Protein AF-0000000087432823 (afdb_homodimer)

pLDDT: mean 94.38, std 6.65, range [62.31, 98.62]

InterPro domains:
  IPR057476 Cux, N-terminal domain [PF25398] (2-79)

Secondary structure (DSSP, 8-state):
-HHHHHHHHHHHHHHHHHHHHHHHHHHHHHHHHHS-HHHHHHHHHHHHHHHHHHHHHHHHHHHHHHHHHHHHHHHHH--/-HHHHHHHHHHHHHHHHHHHHHHHHHHHHHHHHHS-HHHHHHHHHHHHHHHHHHHHHHHHHHHHHHHHHHHHHHHHH--

Structure (mmCIF, N/CA/C/O backbone):
data_AF-0000000087432823-model_v1
#
loop_
_entity.id
_entity.type
_entity.pdbx_description
1 polymer 'Cux N-terminal domain-containing protein'
#
loop_
_atom_site.group_PDB
_atom_site.id
_atom_site.type_symbol
_atom_site.label_atom_id
_atom_site.label_alt_id
_atom_site.label_comp_id
_atom_site.label_asym_id
_atom_site.label_entity_id
_atom_site.label_seq_id
_atom_site.pdbx_PDB_ins_code
_atom_site.Cartn_x
_atom_site.Cartn_y
_atom_site.Cartn_z
_atom_site.occupancy
_atom_site.B_iso_or_equiv
_atom_site.auth_seq_id
_atom_site.auth_comp_id
_atom_site.auth_asym_id
_atom_site.auth_atom_id
_atom_site.pdbx_PDB_model_num
ATOM 1 N N . ARG A 1 1 ? -8.031 18.781 20.188 1 73.69 1 ARG A N 1
ATOM 2 C CA . ARG A 1 1 ? -8.594 17.469 20.484 1 73.69 1 ARG A CA 1
ATOM 3 C C . ARG A 1 1 ? -8.742 16.641 19.203 1 73.69 1 ARG A C 1
ATOM 5 O O . ARG A 1 1 ? -8.266 15.508 19.125 1 73.69 1 ARG A O 1
ATOM 12 N N . GLU A 1 2 ? -9.031 17.094 18.094 1 84.06 2 GLU A N 1
ATOM 13 C CA . GLU A 1 2 ? -9.305 16.375 16.844 1 84.06 2 GLU A CA 1
ATOM 14 C C . GLU A 1 2 ? -8.008 15.922 16.172 1 84.06 2 GLU A C 1
ATOM 16 O O . GLU A 1 2 ? -7.914 14.781 15.719 1 84.06 2 GLU A O 1
ATOM 21 N N . LEU A 1 3 ? -7.008 16.703 16.422 1 87.75 3 LEU A N 1
ATOM 22 C CA . LEU A 1 3 ? -5.73 16.391 15.781 1 87.75 3 LEU A CA 1
ATOM 23 C C . LEU A 1 3 ? -5.055 15.211 16.469 1 87.75 3 LEU A C 1
ATOM 25 O O . LEU A 1 3 ? -4.445 14.367 15.812 1 87.75 3 LEU A O 1
ATOM 29 N N . ASN A 1 4 ? -5.227 15.156 17.766 1 91.56 4 ASN A N 1
ATOM 30 C CA . ASN A 1 4 ? -4.668 14.039 18.516 1 91.56 4 ASN A CA 1
ATOM 31 C C . ASN A 1 4 ? -5.352 12.727 18.156 1 91.56 4 ASN A C 1
ATOM 33 O O . ASN A 1 4 ? -4.699 11.68 18.094 1 91.56 4 ASN A O 1
ATOM 37 N N . SER A 1 5 ? -6.559 12.781 17.984 1 94.62 5 SER A N 1
ATOM 38 C CA . SER A 1 5 ? -7.297 11.586 17.594 1 94.62 5 SER A CA 1
ATOM 39 C C . SER A 1 5 ? -6.867 11.094 16.203 1 94.62 5 SER A C 1
ATOM 41 O O . SER A 1 5 ? -6.73 9.891 15.977 1 94.62 5 SER A O 1
ATOM 43 N N . ILE A 1 6 ? -6.648 11.977 15.258 1 95 6 ILE A N 1
ATOM 44 C CA . ILE A 1 6 ? -6.191 11.633 13.922 1 95 6 ILE A CA 1
ATOM 45 C C . ILE A 1 6 ? -4.805 11 13.992 1 95 6 ILE A C 1
ATOM 47 O O . ILE A 1 6 ? -4.547 9.977 13.352 1 95 6 ILE A O 1
ATOM 51 N N . ALA A 1 7 ? -3.998 11.602 14.844 1 94.44 7 ALA A N 1
ATOM 52 C CA . ALA A 1 7 ? -2.645 11.078 15.008 1 94.44 7 ALA A CA 1
ATOM 53 C C . ALA A 1 7 ? -2.672 9.656 15.555 1 94.44 7 ALA A C 1
ATOM 55 O O . ALA A 1 7 ? -1.917 8.797 15.094 1 94.44 7 ALA A O 1
ATOM 56 N N . SER A 1 8 ? -3.527 9.461 16.5 1 96.56 8 SER A N 1
ATOM 57 C CA . SER A 1 8 ? -3.656 8.141 17.094 1 96.56 8 SER A CA 1
ATOM 58 C C . SER A 1 8 ? -4.203 7.129 16.094 1 96.56 8 SER A C 1
ATOM 60 O O . SER A 1 8 ? -3.748 5.98 16.047 1 96.56 8 SER A O 1
ATOM 62 N N . GLU A 1 9 ? -5.117 7.516 15.344 1 96.88 9 GLU A N 1
ATOM 63 C CA . GLU A 1 9 ? -5.68 6.645 14.32 1 96.88 9 GLU A CA 1
ATOM 64 C C . GLU A 1 9 ? -4.633 6.27 13.273 1 96.88 9 GLU A C 1
ATOM 66 O O . GLU A 1 9 ? -4.543 5.109 12.867 1 96.88 9 GLU A O 1
ATOM 71 N N . LEU A 1 10 ? -3.846 7.242 12.883 1 97.62 10 LEU A N 1
ATOM 72 C CA . LEU A 1 10 ? -2.787 6.984 11.914 1 97.62 10 LEU A CA 1
ATOM 73 C C . LEU A 1 10 ? -1.766 6 12.477 1 97.62 10 LEU A C 1
ATOM 75 O O . LEU A 1 10 ? -1.301 5.105 11.766 1 97.62 10 LEU A O 1
ATOM 79 N N . ALA A 1 11 ? -1.487 6.156 13.781 1 96.94 11 ALA A N 1
ATOM 80 C CA . ALA A 1 11 ? -0.553 5.242 14.43 1 96.94 11 ALA A CA 1
ATOM 81 C C . ALA A 1 11 ? -1.105 3.818 14.453 1 96.94 11 ALA A C 1
ATOM 83 O O . ALA A 1 11 ? -0.365 2.855 14.242 1 96.94 11 ALA A O 1
ATOM 84 N N . GLY A 1 12 ? -2.35 3.678 14.641 1 97.88 12 GLY A N 1
ATOM 85 C CA . GLY A 1 12 ? -3.004 2.379 14.625 1 97.88 12 GLY A CA 1
ATOM 86 C C . GLY A 1 12 ? -2.957 1.705 13.266 1 97.88 12 GLY A C 1
ATOM 87 O O . GLY A 1 12 ? -2.695 0.503 13.172 1 97.88 12 GLY A O 1
ATOM 88 N N . ARG A 1 13 ? -3.152 2.533 12.242 1 97.62 13 ARG A N 1
ATOM 89 C CA . ARG A 1 13 ? -3.094 2 10.883 1 97.62 13 ARG A CA 1
ATOM 90 C C . ARG A 1 13 ? -1.679 1.552 10.531 1 97.62 13 ARG A C 1
ATOM 92 O O . ARG A 1 13 ? -1.495 0.564 9.82 1 97.62 13 ARG A O 1
ATOM 99 N N . GLN A 1 14 ? -0.766 2.279 10.992 1 98 14 GLN A N 1
ATOM 100 C CA . GLN A 1 14 ? 0.63 1.918 10.766 1 98 14 GLN A CA 1
ATOM 101 C C . GLN A 1 14 ? 0.956 0.568 11.406 1 98 14 GLN A C 1
ATOM 103 O O . GLN A 1 14 ? 1.557 -0.296 10.758 1 98 14 GLN A O 1
ATOM 108 N N . GLU A 1 15 ? 0.488 0.407 12.562 1 97.94 15 GLU A N 1
ATOM 109 C CA . GLU A 1 15 ? 0.719 -0.858 13.25 1 97.94 15 GLU A CA 1
ATOM 110 C C . GLU A 1 15 ? 0.031 -2.014 12.531 1 97.94 15 GLU A C 1
ATOM 112 O O . GLU A 1 15 ? 0.626 -3.078 12.344 1 97.94 15 GLU A O 1
ATOM 117 N N . GLU A 1 16 ? -1.167 -1.808 12.156 1 98 16 GLU A N 1
ATOM 118 C CA . GLU A 1 16 ? -1.911 -2.828 11.422 1 98 16 GLU A CA 1
ATOM 119 C C . GLU A 1 16 ? -1.2 -3.201 10.125 1 98 16 GLU A C 1
ATOM 121 O O . GLU A 1 16 ? -1.139 -4.379 9.766 1 98 16 GLU A O 1
ATOM 126 N N . SER A 1 17 ? -0.619 -2.229 9.461 1 98.12 17 SER A N 1
ATOM 127 C CA . SER A 1 17 ? 0.08 -2.453 8.203 1 98.12 17 SER A CA 1
ATOM 128 C C . SER A 1 17 ? 1.332 -3.299 8.406 1 98.12 17 SER A C 1
ATOM 130 O O . SER A 1 17 ? 1.639 -4.172 7.59 1 98.12 17 SER A O 1
ATOM 132 N N . GLU A 1 18 ? 1.995 -3.029 9.516 1 97.31 18 GLU A N 1
ATOM 133 C CA . GLU A 1 18 ? 3.197 -3.801 9.82 1 97.31 18 GLU A CA 1
ATOM 134 C C . GLU A 1 18 ? 2.863 -5.27 10.062 1 97.31 18 GLU A C 1
ATOM 136 O O . GLU A 1 18 ? 3.57 -6.16 9.586 1 97.31 18 GLU A O 1
ATOM 141 N N . HIS A 1 19 ? 1.803 -5.52 10.727 1 97.56 19 HIS A N 1
ATOM 142 C CA . HIS A 1 19 ? 1.362 -6.887 10.984 1 97.56 19 HIS A CA 1
ATOM 143 C C . HIS A 1 19 ? 0.977 -7.594 9.688 1 97.56 19 HIS A C 1
ATOM 145 O O . HIS A 1 19 ? 1.384 -8.734 9.453 1 97.56 19 HIS A O 1
ATOM 151 N N . SER A 1 20 ? 0.303 -6.875 8.898 1 97.44 20 SER A N 1
ATOM 152 C CA . SER A 1 20 ? -0.146 -7.449 7.637 1 97.44 20 SER A CA 1
ATOM 153 C C . SER A 1 20 ? 1.032 -7.758 6.719 1 97.44 20 SER A C 1
ATOM 155 O O . SER A 1 20 ? 1.032 -8.773 6.016 1 97.44 20 SER A O 1
ATOM 157 N N . HIS A 1 21 ? 1.962 -6.871 6.672 1 96.75 21 HIS A N 1
ATOM 158 C CA . HIS A 1 21 ? 3.15 -7.086 5.852 1 96.75 21 HIS A CA 1
ATOM 159 C C . HIS A 1 21 ? 3.904 -8.336 6.293 1 96.75 21 HIS A C 1
ATOM 161 O O . HIS A 1 21 ? 4.348 -9.125 5.453 1 96.75 21 HIS A O 1
ATOM 167 N N . LYS A 1 22 ? 4.008 -8.5 7.562 1 97.31 22 LYS A N 1
ATOM 168 C CA . LYS A 1 22 ? 4.68 -9.68 8.094 1 97.31 22 LYS A CA 1
ATOM 169 C C . LYS A 1 22 ? 3.967 -10.961 7.66 1 97.31 22 LYS A C 1
ATOM 171 O O . LYS A 1 22 ? 4.609 -11.93 7.246 1 97.31 22 LYS A O 1
ATOM 176 N N . HIS A 1 23 ? 2.699 -10.969 7.816 1 97.25 23 HIS A N 1
ATOM 177 C CA . HIS A 1 23 ? 1.901 -12.117 7.383 1 97.25 23 HIS A CA 1
ATOM 178 C C . HIS A 1 23 ? 2.096 -12.391 5.898 1 97.25 23 HIS A C 1
ATOM 180 O O . HIS A 1 23 ? 2.24 -13.547 5.492 1 97.25 23 HIS A O 1
ATOM 186 N N . LEU A 1 24 ? 2.121 -11.375 5.113 1 97.56 24 LEU A N 1
ATOM 187 C CA . LEU A 1 24 ? 2.283 -11.5 3.668 1 97.56 24 LEU A CA 1
ATOM 188 C C . LEU A 1 24 ? 3.637 -12.109 3.322 1 97.56 24 LEU A C 1
ATOM 190 O O . LEU A 1 24 ? 3.729 -12.961 2.438 1 97.56 24 LEU A O 1
ATOM 194 N N . VAL A 1 25 ? 4.68 -11.648 4.023 1 96.06 25 VAL A N 1
ATOM 195 C CA . VAL A 1 25 ? 6.023 -12.172 3.809 1 96.06 25 VAL A CA 1
ATOM 196 C C . VAL A 1 25 ? 6.047 -13.672 4.098 1 96.06 25 VAL A C 1
ATOM 198 O O . VAL A 1 25 ? 6.59 -14.453 3.314 1 96.06 25 VAL A O 1
ATOM 201 N N . GLU A 1 26 ? 5.402 -14.031 5.203 1 96.38 26 GLU A N 1
ATOM 202 C CA . GLU A 1 26 ? 5.359 -15.438 5.582 1 96.38 26 GLU A CA 1
ATOM 203 C C . GLU A 1 26 ? 4.582 -16.266 4.562 1 96.38 26 GLU A C 1
ATOM 205 O O . GLU A 1 26 ? 5.012 -17.359 4.18 1 96.38 26 GLU A O 1
ATOM 210 N N . LEU A 1 27 ? 3.498 -15.773 4.105 1 96.38 27 LEU A N 1
ATOM 211 C CA . LEU A 1 27 ? 2.674 -16.453 3.109 1 96.38 27 LEU A CA 1
ATOM 212 C C . LEU A 1 27 ? 3.43 -16.609 1.796 1 96.38 27 LEU A C 1
ATOM 214 O O . LEU A 1 27 ? 3.352 -17.672 1.157 1 96.38 27 LEU A O 1
ATOM 218 N N . SER A 1 28 ? 4.141 -15.633 1.386 1 95.62 28 SER A N 1
ATOM 219 C CA . SER A 1 28 ? 4.922 -15.68 0.155 1 95.62 28 SER A CA 1
ATOM 220 C C . SER A 1 28 ? 6.023 -16.734 0.24 1 95.62 28 SER A C 1
ATOM 222 O O . SER A 1 28 ? 6.266 -17.469 -0.723 1 95.62 28 SER A O 1
ATOM 224 N N . ARG A 1 29 ? 6.668 -16.719 1.398 1 95.81 29 ARG A N 1
ATOM 225 C CA . ARG A 1 29 ? 7.711 -17.719 1.621 1 95.81 29 ARG A CA 1
ATOM 226 C C . ARG A 1 29 ? 7.137 -19.125 1.549 1 95.81 29 ARG A C 1
ATOM 228 O O . ARG A 1 29 ? 7.715 -20 0.903 1 95.81 29 ARG A O 1
ATOM 235 N N . GLU A 1 30 ? 6.043 -19.375 2.227 1 95.94 30 GLU A N 1
ATOM 236 C CA . GLU A 1 30 ? 5.387 -20.672 2.221 1 95.94 30 GLU A CA 1
ATOM 237 C C . GLU A 1 30 ? 4.953 -21.062 0.812 1 95.94 30 GLU A C 1
ATOM 239 O O . GLU A 1 30 ? 5.109 -22.219 0.408 1 95.94 30 GLU A O 1
ATOM 244 N N . PHE A 1 31 ? 4.441 -20.172 0.067 1 96.94 31 PHE A N 1
ATOM 245 C CA . PHE A 1 31 ? 4.016 -20.406 -1.308 1 96.94 31 PHE A CA 1
ATOM 246 C C . PHE A 1 31 ? 5.18 -20.906 -2.16 1 96.94 31 PHE A C 1
ATOM 248 O O . PHE A 1 31 ? 5.051 -21.891 -2.885 1 96.94 31 PHE A O 1
ATOM 255 N N . LYS A 1 32 ? 6.262 -20.234 -2.039 1 95.06 32 LYS A N 1
ATOM 256 C CA . LYS A 1 32 ? 7.441 -20.609 -2.814 1 95.06 32 LYS A CA 1
ATOM 257 C C . LYS A 1 32 ? 7.902 -22.016 -2.484 1 95.06 32 LYS A C 1
ATOM 259 O O . LYS A 1 32 ? 8.43 -22.719 -3.348 1 95.06 32 LYS A O 1
ATOM 264 N N . ARG A 1 33 ? 7.633 -22.438 -1.259 1 96 33 ARG A N 1
ATOM 265 C CA . ARG A 1 33 ? 8.078 -23.75 -0.798 1 96 33 ARG A CA 1
ATOM 266 C C . ARG A 1 33 ? 7.09 -24.844 -1.192 1 96 33 ARG A C 1
ATOM 268 O O . ARG A 1 33 ? 7.453 -26.016 -1.296 1 96 33 ARG A O 1
ATOM 275 N N . ASN A 1 34 ? 5.836 -24.484 -1.481 1 94.56 34 ASN A N 1
ATOM 276 C CA . ASN A 1 34 ? 4.777 -25.484 -1.611 1 94.56 34 ASN A CA 1
ATOM 277 C C . ASN A 1 34 ? 4.293 -25.594 -3.055 1 94.56 34 ASN A C 1
ATOM 279 O O . ASN A 1 34 ? 3.285 -26.25 -3.322 1 94.56 34 ASN A O 1
ATOM 283 N N . VAL A 1 35 ? 4.977 -24.938 -3.941 1 95.31 35 VAL A N 1
ATOM 284 C CA . VAL A 1 35 ? 4.555 -25.062 -5.332 1 95.31 35 VAL A CA 1
ATOM 285 C C . VAL A 1 35 ? 5.73 -25.531 -6.188 1 95.31 35 VAL A C 1
ATOM 287 O O . VAL A 1 35 ? 6.891 -25.281 -5.848 1 95.31 35 VAL A O 1
ATOM 290 N N . PRO A 1 36 ? 5.449 -26.297 -7.277 1 95.5 36 PRO A N 1
ATOM 291 C CA . PRO A 1 36 ? 6.516 -26.734 -8.18 1 95.5 36 PRO A CA 1
ATOM 292 C C . PRO A 1 36 ? 7.297 -25.562 -8.781 1 95.5 36 PRO A C 1
ATOM 294 O O . PRO A 1 36 ? 6.773 -24.453 -8.883 1 95.5 36 PRO A O 1
ATOM 297 N N . GLU A 1 37 ? 8.492 -25.844 -9.156 1 95.5 37 GLU A N 1
ATOM 298 C CA . GLU A 1 37 ? 9.367 -24.828 -9.727 1 95.5 37 GLU A CA 1
ATOM 299 C C . GLU A 1 37 ? 8.734 -24.188 -10.961 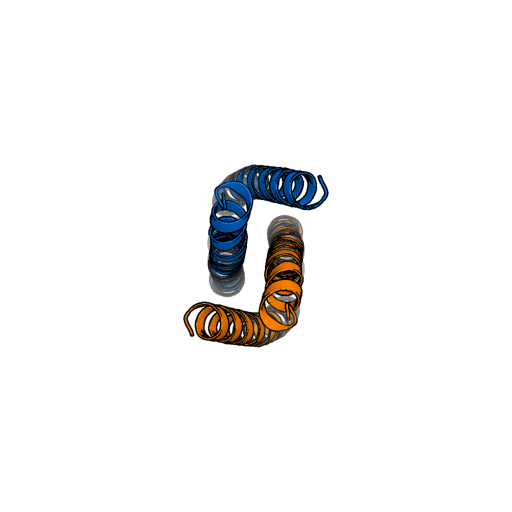1 95.5 37 GLU A C 1
ATOM 301 O O . GLU A 1 37 ? 8.867 -22.969 -11.164 1 95.5 37 GLU A O 1
ATOM 306 N N . GLU A 1 38 ? 8.039 -25.031 -11.789 1 95.19 38 GLU A N 1
ATOM 307 C CA . GLU A 1 38 ? 7.391 -24.516 -13 1 95.19 38 GLU A CA 1
ATOM 308 C C . GLU A 1 38 ? 6.344 -23.453 -12.664 1 95.19 38 GLU A C 1
ATOM 310 O O . GLU A 1 38 ? 6.238 -22.438 -13.352 1 95.19 38 GLU A O 1
ATOM 315 N N . VAL A 1 39 ? 5.637 -23.656 -11.641 1 95.62 39 VAL A N 1
ATOM 316 C CA . VAL A 1 39 ? 4.621 -22.703 -11.195 1 95.62 39 VAL A CA 1
ATOM 317 C C . VAL A 1 39 ? 5.293 -21.438 -10.68 1 95.62 39 VAL A C 1
ATOM 319 O O . VAL A 1 39 ? 4.867 -20.328 -11 1 95.62 39 VAL A O 1
ATOM 322 N N . ARG A 1 40 ? 6.34 -21.625 -9.883 1 95.94 40 ARG A N 1
ATOM 323 C CA . ARG A 1 40 ? 7.066 -20.484 -9.344 1 95.94 40 ARG A CA 1
ATOM 324 C C . ARG A 1 40 ? 7.559 -19.562 -10.461 1 95.94 40 ARG A C 1
ATOM 326 O O . ARG A 1 40 ? 7.484 -18.344 -10.344 1 95.94 40 ARG A O 1
ATOM 333 N N . GLU A 1 41 ? 7.992 -20.156 -11.484 1 96.06 41 GLU A N 1
ATOM 334 C CA . GLU A 1 41 ? 8.523 -19.391 -12.609 1 96.06 41 GLU A CA 1
ATOM 335 C C . GLU A 1 41 ? 7.418 -18.641 -13.336 1 96.06 41 GLU A C 1
ATOM 337 O O . GLU A 1 41 ? 7.594 -17.484 -13.719 1 96.06 41 GLU A O 1
ATOM 342 N N . MET A 1 42 ? 6.273 -19.25 -13.484 1 95.44 42 MET A N 1
ATOM 343 C CA . MET A 1 42 ? 5.156 -18.656 -14.203 1 95.44 42 MET A CA 1
ATOM 344 C C . MET A 1 42 ? 4.586 -17.469 -13.422 1 95.44 42 MET A C 1
ATOM 346 O O . MET A 1 42 ? 4.109 -16.5 -14.008 1 95.44 42 MET A O 1
ATOM 350 N N . VAL A 1 43 ? 4.715 -17.547 -12.125 1 96 43 VAL A N 1
ATOM 351 C CA . VAL A 1 43 ? 4.027 -16.562 -11.281 1 96 43 VAL A CA 1
ATOM 352 C C . VAL A 1 43 ? 4.984 -15.445 -10.906 1 96 43 VAL A C 1
ATOM 354 O O . VAL A 1 43 ? 4.555 -14.375 -10.461 1 96 43 VAL A O 1
ATOM 357 N N . ALA A 1 44 ? 6.242 -15.586 -11.141 1 95.12 44 ALA A N 1
ATOM 358 C CA . ALA A 1 44 ? 7.285 -14.68 -10.664 1 95.12 44 ALA A CA 1
ATOM 359 C C . ALA A 1 44 ? 7.02 -13.25 -11.125 1 95.12 44 ALA A C 1
ATOM 361 O O . ALA A 1 44 ? 7.051 -12.32 -10.32 1 95.12 44 ALA A O 1
ATOM 362 N N . PRO A 1 45 ? 6.672 -13.039 -12.375 1 95.94 45 PRO A N 1
ATOM 363 C CA . PRO A 1 45 ? 6.496 -11.664 -12.828 1 95.94 45 PRO A CA 1
ATOM 364 C C . PRO A 1 45 ? 5.348 -10.945 -12.117 1 95.94 45 PRO A C 1
ATOM 366 O O . PRO A 1 45 ? 5.488 -9.789 -11.719 1 95.94 45 PRO A O 1
ATOM 369 N N . VAL A 1 46 ? 4.242 -11.664 -11.969 1 96.69 46 VAL A N 1
ATOM 370 C CA . VAL A 1 46 ? 3.072 -11.039 -11.359 1 96.69 46 VAL A CA 1
ATOM 371 C C . VAL A 1 46 ? 3.322 -10.836 -9.867 1 96.69 46 VAL A C 1
ATOM 373 O O . VAL A 1 46 ? 2.971 -9.789 -9.312 1 96.69 46 VAL A O 1
ATOM 376 N N . LEU A 1 47 ? 3.973 -11.812 -9.219 1 96.25 47 LEU A N 1
ATOM 377 C CA . LEU A 1 47 ? 4.281 -11.695 -7.797 1 96.25 47 LEU A CA 1
ATOM 378 C C . LEU A 1 47 ? 5.258 -10.547 -7.551 1 96.25 47 LEU A C 1
ATOM 380 O O . LEU A 1 47 ? 5.102 -9.789 -6.594 1 96.25 47 LEU A O 1
ATOM 384 N N . LYS A 1 48 ? 6.207 -10.344 -8.398 1 96.69 48 LYS A N 1
ATOM 385 C CA . LYS A 1 48 ? 7.172 -9.25 -8.281 1 96.69 48 LYS A CA 1
ATOM 386 C C . LYS A 1 48 ? 6.496 -7.895 -8.438 1 96.69 48 LYS A C 1
ATOM 388 O O . LYS A 1 48 ? 6.844 -6.938 -7.742 1 96.69 48 LYS A O 1
ATOM 393 N N . SER A 1 49 ? 5.578 -7.867 -9.344 1 97.44 49 SER A N 1
ATOM 394 C CA . SER A 1 49 ? 4.852 -6.617 -9.547 1 97.44 49 SER A CA 1
ATOM 395 C C . SER A 1 49 ? 4.027 -6.25 -8.32 1 97.44 49 SER A C 1
ATOM 397 O O . SER A 1 49 ? 4.004 -5.086 -7.906 1 97.44 49 SER A O 1
ATOM 399 N N . PHE A 1 50 ? 3.381 -7.195 -7.723 1 98.06 50 PHE A N 1
ATOM 400 C CA . PHE A 1 50 ? 2.637 -6.957 -6.492 1 98.06 50 PHE A CA 1
ATOM 401 C C . PHE A 1 50 ? 3.57 -6.512 -5.371 1 98.06 50 PHE A C 1
ATOM 403 O O . PHE A 1 50 ? 3.254 -5.582 -4.625 1 98.06 50 PHE A O 1
ATOM 410 N N . GLN A 1 51 ? 4.676 -7.203 -5.277 1 97 51 GLN A N 1
ATOM 411 C CA . GLN A 1 51 ? 5.645 -6.852 -4.246 1 97 51 GLN A CA 1
ATOM 412 C C . GLN A 1 51 ? 6.137 -5.418 -4.418 1 97 51 GLN A C 1
ATOM 414 O O . GLN A 1 51 ? 6.219 -4.66 -3.449 1 97 51 GLN A O 1
ATOM 419 N N . ALA A 1 52 ? 6.434 -5.027 -5.598 1 97.75 52 ALA A N 1
ATOM 420 C CA . ALA A 1 52 ? 6.887 -3.67 -5.883 1 97.75 52 ALA A CA 1
ATOM 421 C C . ALA A 1 52 ? 5.812 -2.646 -5.527 1 97.75 52 ALA A C 1
ATOM 423 O O . ALA A 1 52 ? 6.117 -1.581 -4.984 1 97.75 52 ALA A O 1
ATOM 424 N N . GLN A 1 53 ? 4.555 -2.957 -5.852 1 98.12 53 GLN A N 1
ATOM 425 C CA . GLN A 1 53 ? 3.457 -2.053 -5.535 1 98.12 53 GLN A CA 1
ATOM 426 C C . GLN A 1 53 ? 3.281 -1.908 -4.023 1 98.12 53 GLN A C 1
ATOM 428 O O . GLN A 1 53 ? 3.027 -0.811 -3.525 1 98.12 53 GLN A O 1
ATOM 433 N N . VAL A 1 54 ? 3.418 -2.996 -3.338 1 98.44 54 VAL A N 1
ATOM 434 C CA . VAL A 1 54 ? 3.299 -2.971 -1.885 1 98.44 54 VAL A CA 1
ATOM 435 C C . VAL A 1 54 ? 4.391 -2.082 -1.292 1 98.44 54 VAL A C 1
ATOM 437 O O . VAL A 1 54 ? 4.121 -1.263 -0.41 1 98.44 54 VAL A O 1
ATOM 440 N N . VAL A 1 55 ? 5.598 -2.184 -1.803 1 97.88 55 VAL A N 1
ATOM 441 C CA . VAL A 1 55 ? 6.715 -1.373 -1.332 1 97.88 55 VAL A CA 1
ATOM 442 C C . VAL A 1 55 ? 6.438 0.102 -1.612 1 97.88 55 VAL A C 1
ATOM 444 O O . VAL A 1 55 ? 6.617 0.952 -0.736 1 97.88 55 VAL A O 1
ATOM 447 N N . ALA A 1 56 ? 5.996 0.397 -2.809 1 98.06 56 ALA A N 1
ATOM 448 C CA . ALA A 1 56 ? 5.723 1.775 -3.209 1 98.06 56 ALA A CA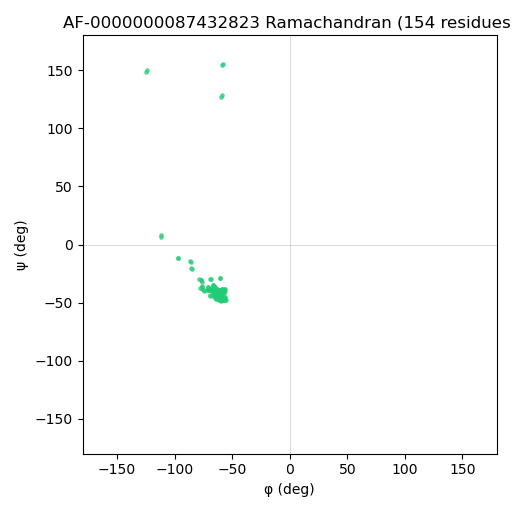 1
ATOM 449 C C . ALA A 1 56 ? 4.617 2.383 -2.354 1 98.06 56 ALA A C 1
ATOM 451 O O . ALA A 1 56 ? 4.715 3.535 -1.924 1 98.06 56 ALA A O 1
ATOM 452 N N . LEU A 1 57 ? 3.57 1.621 -2.082 1 98.5 57 LEU A N 1
ATOM 453 C CA . LEU A 1 57 ? 2.445 2.115 -1.297 1 98.5 57 LEU A CA 1
ATOM 454 C C . LEU A 1 57 ? 2.846 2.311 0.162 1 98.5 57 LEU A C 1
ATOM 456 O O . LEU A 1 57 ? 2.387 3.25 0.816 1 98.5 57 LEU A O 1
ATOM 460 N N . ASN A 1 58 ? 3.656 1.38 0.659 1 98.44 58 ASN A N 1
ATOM 461 C CA . ASN A 1 58 ? 4.168 1.56 2.014 1 98.44 58 ASN A CA 1
ATOM 462 C C . ASN A 1 58 ? 4.973 2.85 2.141 1 98.44 58 ASN A C 1
ATOM 464 O O . ASN A 1 58 ? 4.805 3.598 3.105 1 98.44 58 ASN A O 1
ATOM 468 N N . LYS A 1 59 ? 5.816 3.158 1.2 1 98.06 59 LYS A N 1
ATOM 469 C CA . LYS A 1 59 ? 6.586 4.402 1.18 1 98.06 59 LYS A CA 1
ATOM 470 C C . LYS A 1 59 ? 5.664 5.613 1.089 1 98.06 59 LYS A C 1
ATOM 472 O O . LYS A 1 59 ? 5.855 6.602 1.804 1 98.06 59 LYS A O 1
ATOM 477 N N . ARG A 1 60 ? 4.715 5.52 0.257 1 98.44 60 ARG A N 1
ATOM 478 C CA . ARG A 1 60 ? 3.73 6.586 0.115 1 98.44 60 ARG A CA 1
ATOM 479 C C . ARG A 1 60 ? 3.025 6.859 1.439 1 98.44 60 ARG A C 1
ATOM 481 O O . ARG A 1 60 ? 2.879 8.016 1.845 1 98.44 60 ARG A O 1
ATOM 488 N N . SER A 1 61 ? 2.58 5.844 2.092 1 98.62 61 SER A N 1
ATOM 489 C CA . SER A 1 61 ? 1.906 5.973 3.381 1 98.62 61 SER A CA 1
ATOM 490 C C . SER A 1 61 ? 2.814 6.629 4.414 1 98.62 61 SER A C 1
ATOM 492 O O . SER A 1 61 ? 2.398 7.555 5.113 1 98.62 61 SER A O 1
ATOM 494 N N . LYS A 1 62 ? 4.094 6.238 4.422 1 98.38 62 LYS A N 1
ATOM 495 C CA . LYS A 1 62 ? 5.035 6.762 5.406 1 98.38 62 LYS A CA 1
ATOM 496 C C . LYS A 1 62 ? 5.359 8.227 5.133 1 98.38 62 LYS A C 1
ATOM 498 O O . LYS A 1 62 ? 5.508 9.023 6.062 1 98.38 62 LYS A O 1
ATOM 503 N N . GLU A 1 63 ? 5.434 8.562 3.926 1 97.81 63 GLU A N 1
ATOM 504 C CA . GLU A 1 63 ? 5.695 9.953 3.562 1 97.81 63 GLU A CA 1
ATOM 505 C C . GLU A 1 63 ? 4.527 10.852 3.947 1 97.81 63 GLU A C 1
ATOM 507 O O . GLU A 1 63 ? 4.727 11.945 4.473 1 97.81 63 GLU A O 1
ATOM 512 N N . ALA A 1 64 ? 3.316 10.367 3.664 1 98.12 64 ALA A N 1
ATOM 513 C CA . ALA A 1 64 ? 2.127 11.133 4.016 1 98.12 64 ALA A CA 1
ATOM 514 C C . ALA A 1 64 ? 1.995 11.281 5.531 1 98.12 64 ALA A C 1
ATOM 516 O O . ALA A 1 64 ? 1.653 12.359 6.031 1 98.12 64 ALA A O 1
ATOM 517 N N . GLU A 1 65 ? 2.25 10.219 6.227 1 98.19 65 GLU A N 1
ATOM 518 C CA . GLU A 1 65 ? 2.205 10.242 7.684 1 98.19 65 GLU A CA 1
ATOM 519 C C . GLU A 1 65 ? 3.264 11.18 8.258 1 98.19 65 GLU A C 1
ATOM 521 O O . GLU A 1 65 ? 2.99 11.938 9.188 1 98.19 65 GLU A O 1
ATOM 526 N N . SER A 1 66 ? 4.457 11.133 7.699 1 97.31 66 SER A N 1
ATOM 527 C CA . SER A 1 66 ? 5.52 12.031 8.133 1 97.31 66 SER A CA 1
ATOM 528 C C . SER A 1 66 ? 5.145 13.492 7.902 1 97.31 66 SER A C 1
ATOM 530 O O . SER A 1 66 ? 5.418 14.352 8.742 1 97.31 66 SER A O 1
ATOM 532 N N . ALA A 1 67 ? 4.547 13.766 6.758 1 96.12 67 ALA A N 1
ATOM 533 C CA . ALA A 1 67 ? 4.094 15.117 6.453 1 96.12 67 ALA A CA 1
ATOM 534 C C . ALA A 1 67 ? 3.057 15.594 7.469 1 96.12 67 ALA A C 1
ATOM 536 O O . ALA A 1 67 ? 3.143 16.719 7.969 1 96.12 67 ALA A O 1
ATOM 537 N N . PHE A 1 68 ? 2.076 14.773 7.801 1 97.25 68 PHE A N 1
ATOM 538 C CA . PHE A 1 68 ? 1.058 15.094 8.797 1 97.25 68 PHE A CA 1
ATOM 539 C C . PHE A 1 68 ? 1.692 15.344 10.156 1 97.25 68 PHE A C 1
ATOM 541 O O . PHE A 1 68 ? 1.405 16.359 10.805 1 97.25 68 PHE A O 1
ATOM 548 N N . LEU A 1 69 ? 2.588 14.477 10.594 1 94.94 69 LEU A N 1
ATOM 549 C CA . LEU A 1 69 ? 3.199 14.562 11.914 1 94.94 69 LEU A CA 1
ATOM 550 C C . LEU A 1 69 ? 4.059 15.82 12.031 1 94.94 69 LEU A C 1
ATOM 552 O O . LEU A 1 69 ? 4.168 16.406 13.109 1 94.94 69 LEU A O 1
ATOM 556 N N . GLY A 1 70 ? 4.688 16.125 10.953 1 92.75 70 GLY A N 1
ATOM 557 C CA . GLY A 1 70 ? 5.488 17.344 10.945 1 92.75 70 GLY A CA 1
ATOM 558 C C . GLY A 1 7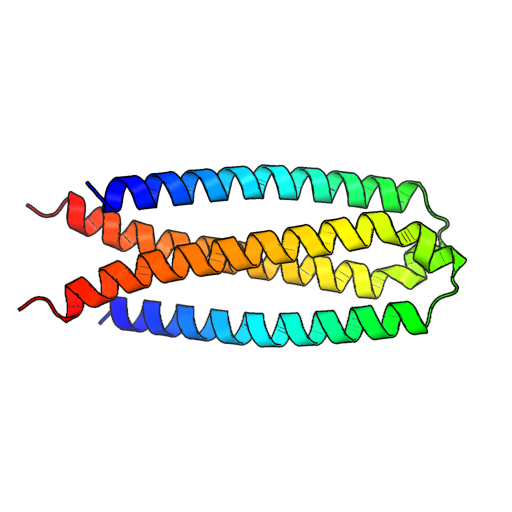0 ? 4.691 18.578 11.297 1 92.75 70 GLY A C 1
ATOM 559 O O . GLY A 1 70 ? 5.121 19.375 12.125 1 92.75 70 GLY A O 1
ATOM 560 N N . ILE A 1 71 ? 3.529 18.781 10.75 1 91.5 71 ILE A N 1
ATOM 561 C CA . ILE A 1 71 ? 2.684 19.938 10.992 1 91.5 71 ILE A CA 1
ATOM 562 C C . ILE A 1 71 ? 2.023 19.828 12.367 1 91.5 71 ILE A C 1
ATOM 564 O O . ILE A 1 71 ? 1.906 20.812 13.094 1 91.5 71 ILE A O 1
ATOM 568 N N . TYR A 1 72 ? 1.657 18.625 12.633 1 89.81 72 TYR A N 1
ATOM 569 C CA . TYR A 1 72 ? 1.056 18.344 13.938 1 89.81 72 TYR A CA 1
ATOM 570 C C . TYR A 1 72 ? 1.977 18.781 15.07 1 89.81 72 TYR A C 1
ATOM 572 O O . TYR A 1 72 ? 1.539 19.438 16.016 1 89.81 72 TYR A O 1
ATOM 580 N N . LYS A 1 73 ? 3.156 18.406 14.945 1 89.62 73 LYS A N 1
ATOM 581 C CA . LYS A 1 73 ? 4.133 18.766 15.969 1 89.62 73 LYS A CA 1
ATOM 582 C C . LYS A 1 73 ? 4.285 20.266 16.094 1 89.62 73 LYS A C 1
ATOM 584 O O . LYS A 1 73 ? 4.426 20.797 17.203 1 89.62 73 LYS A O 1
ATOM 589 N N . GLN A 1 74 ? 4.273 21.016 15.047 1 85.44 74 GLN A N 1
ATOM 590 C CA . GLN A 1 74 ? 4.398 22.469 15.047 1 85.44 74 GLN A CA 1
ATOM 591 C C . GLN A 1 74 ? 3.189 23.125 15.711 1 85.44 74 GLN A C 1
ATOM 593 O O . GLN A 1 74 ? 3.326 24.141 16.406 1 85.44 74 GLN A O 1
ATOM 598 N N . LEU A 1 75 ? 2.072 22.609 15.57 1 85.12 75 LEU A N 1
ATOM 599 C CA . LEU A 1 75 ? 0.839 23.172 16.094 1 85.12 75 LEU A CA 1
ATOM 600 C C . LEU A 1 75 ? 0.72 22.938 17.594 1 85.12 75 LEU A C 1
ATOM 602 O O . LEU A 1 75 ? 0.224 23.797 18.328 1 85.12 75 LEU A O 1
ATOM 606 N N . ILE A 1 76 ? 1.117 21.859 18.031 1 83.69 76 ILE A N 1
ATOM 607 C CA . ILE A 1 76 ? 1 21.547 19.438 1 83.69 76 ILE A CA 1
ATOM 608 C C . ILE A 1 76 ? 2.082 22.281 20.234 1 83.69 76 ILE A C 1
ATOM 610 O O . ILE A 1 76 ? 1.913 22.562 21.422 1 83.69 76 ILE A O 1
ATOM 614 N N . GLU A 1 77 ? 3.176 22.5 19.625 1 78.25 77 GLU A N 1
ATOM 615 C CA . GLU A 1 77 ? 4.285 23.172 20.312 1 78.25 77 GLU A CA 1
ATOM 616 C C . GLU A 1 77 ? 4.164 24.688 20.203 1 78.25 77 GLU A C 1
ATOM 618 O O . GLU A 1 77 ? 4.922 25.422 20.844 1 78.25 77 GLU A O 1
ATOM 623 N N . ALA A 1 78 ? 3.293 25.109 19.297 1 66 78 ALA A N 1
ATOM 624 C CA . ALA A 1 78 ? 3.107 26.547 19.188 1 66 78 ALA A CA 1
ATOM 625 C C . ALA A 1 78 ? 2.637 27.141 20.516 1 66 78 ALA A C 1
ATOM 627 O O . ALA A 1 78 ? 1.854 26.531 21.234 1 66 78 ALA A O 1
ATOM 628 N N . PRO A 1 79 ? 3.477 28.25 20.891 1 62.38 79 PRO A N 1
ATOM 629 C CA . PRO A 1 79 ? 3.117 28.938 22.141 1 62.38 79 PRO A CA 1
ATOM 630 C C . PRO A 1 79 ? 1.69 29.469 22.125 1 62.38 79 PRO A C 1
ATOM 632 O O . PRO A 1 79 ? 1.143 29.75 21.047 1 62.38 79 PRO A O 1
ATOM 635 N N . ARG B 1 1 ? 6.051 28.281 2.34 1 73.75 1 ARG B N 1
ATOM 636 C CA . ARG B 1 1 ? 6.711 27.734 1.153 1 73.75 1 ARG B CA 1
ATOM 637 C C . ARG B 1 1 ? 6.977 26.25 1.298 1 73.75 1 ARG B C 1
ATOM 639 O O . ARG B 1 1 ? 6.586 25.453 0.435 1 73.75 1 ARG B O 1
ATOM 646 N N . GLU B 1 2 ? 7.277 25.672 2.336 1 84.19 2 GLU B N 1
ATOM 647 C CA . GLU B 1 2 ? 7.648 24.281 2.561 1 84.19 2 GLU B CA 1
ATOM 648 C C . GLU B 1 2 ? 6.422 23.359 2.551 1 84.19 2 GLU B C 1
ATOM 650 O O . GLU B 1 2 ? 6.441 22.297 1.935 1 84.19 2 GLU B O 1
ATOM 655 N N . LEU B 1 3 ? 5.34 23.953 2.971 1 87.88 3 LEU B N 1
ATOM 656 C CA . LEU B 1 3 ? 4.121 23.156 3.057 1 87.88 3 LEU B CA 1
ATOM 657 C C . LEU B 1 3 ? 3.521 22.922 1.674 1 87.88 3 LEU B C 1
ATOM 659 O O . LEU B 1 3 ? 3.008 21.844 1.387 1 87.88 3 LEU B O 1
ATOM 663 N N . ASN B 1 4 ? 3.635 23.922 0.851 1 91.56 4 ASN B N 1
ATOM 664 C CA . ASN B 1 4 ? 3.146 23.797 -0.517 1 91.56 4 ASN B CA 1
ATOM 665 C C . ASN B 1 4 ? 3.947 22.766 -1.3 1 91.56 4 ASN B C 1
ATOM 667 O O . ASN B 1 4 ? 3.387 22.016 -2.105 1 91.56 4 ASN B O 1
ATOM 671 N N . SER B 1 5 ? 5.168 22.75 -1.095 1 94.62 5 SER B N 1
ATOM 672 C CA . SER B 1 5 ? 6.02 21.766 -1.763 1 94.62 5 SER B CA 1
ATOM 673 C C . SER B 1 5 ? 5.68 20.344 -1.314 1 94.62 5 SER B C 1
ATOM 675 O O . SER B 1 5 ? 5.652 19.422 -2.131 1 94.62 5 SER B O 1
ATOM 677 N N . ILE B 1 6 ? 5.418 20.125 -0.053 1 95.12 6 ILE B N 1
ATOM 678 C CA . ILE B 1 6 ? 5.039 18.812 0.483 1 95.12 6 ILE B CA 1
ATOM 679 C C . ILE B 1 6 ? 3.709 18.375 -0.122 1 95.12 6 ILE B C 1
ATOM 681 O O . ILE B 1 6 ? 3.564 17.219 -0.546 1 95.12 6 ILE B O 1
ATOM 685 N N . ALA B 1 7 ? 2.826 19.344 -0.196 1 94.56 7 ALA B N 1
ATOM 686 C CA . ALA B 1 7 ? 1.516 19.047 -0.765 1 94.56 7 ALA B CA 1
ATOM 687 C C . ALA B 1 7 ? 1.639 18.609 -2.223 1 94.56 7 ALA B C 1
ATOM 689 O O . ALA B 1 7 ? 0.978 17.656 -2.652 1 94.56 7 ALA B O 1
ATOM 690 N N . SER B 1 8 ? 2.459 19.312 -2.926 1 96.62 8 SER B N 1
ATOM 691 C CA . SER B 1 8 ? 2.674 18.984 -4.332 1 96.62 8 SER B CA 1
ATOM 692 C C . SER B 1 8 ? 3.342 17.625 -4.488 1 96.62 8 SER B C 1
ATOM 694 O O . SER B 1 8 ? 2.984 16.844 -5.379 1 96.62 8 SER B O 1
ATOM 696 N N . GLU B 1 9 ? 4.262 17.344 -3.682 1 96.88 9 GLU B N 1
ATOM 697 C CA . GLU B 1 9 ? 4.934 16.047 -3.715 1 96.88 9 GLU B CA 1
ATOM 698 C C . GLU B 1 9 ? 3.961 14.914 -3.408 1 96.88 9 GLU B C 1
ATOM 700 O O . GLU B 1 9 ? 3.984 13.875 -4.074 1 96.88 9 GLU B O 1
ATOM 705 N N . LEU B 1 10 ? 3.105 15.141 -2.447 1 97.62 10 LEU B N 1
ATOM 706 C CA . LEU B 1 10 ? 2.109 14.133 -2.102 1 97.62 10 LEU B CA 1
ATOM 707 C C . LEU B 1 10 ? 1.154 13.891 -3.266 1 97.62 10 LEU B C 1
ATOM 709 O O . LEU B 1 10 ? 0.797 12.742 -3.555 1 97.62 10 LEU B O 1
ATOM 713 N N . ALA B 1 11 ? 0.808 14.984 -3.953 1 96.94 11 ALA B N 1
ATOM 714 C CA . ALA B 1 11 ? -0.07 14.859 -5.113 1 96.94 11 ALA B CA 1
ATOM 715 C C . ALA B 1 11 ? 0.601 14.062 -6.227 1 96.94 11 ALA B C 1
ATOM 717 O O . ALA B 1 11 ? -0.045 13.242 -6.887 1 96.94 11 ALA B O 1
ATOM 718 N N . GLY B 1 12 ? 1.847 14.227 -6.398 1 97.88 12 GLY B N 1
ATOM 719 C CA . GLY B 1 12 ? 2.607 13.477 -7.387 1 97.88 12 GLY B CA 1
ATOM 720 C C . GLY B 1 12 ? 2.67 11.984 -7.086 1 97.88 12 GLY B C 1
ATOM 721 O O . GLY B 1 12 ? 2.516 11.164 -7.988 1 97.88 12 GLY B O 1
ATOM 722 N N . ARG B 1 13 ? 2.832 11.703 -5.797 1 97.56 13 ARG B N 1
ATOM 723 C CA . ARG B 1 13 ? 2.873 10.305 -5.387 1 97.56 13 ARG B CA 1
ATOM 724 C C . ARG B 1 13 ? 1.516 9.641 -5.586 1 97.56 13 ARG B C 1
ATOM 726 O O . ARG B 1 13 ? 1.444 8.453 -5.934 1 97.56 13 ARG B O 1
ATOM 733 N N . GLN B 1 14 ? 0.526 10.375 -5.328 1 98 14 GLN B N 1
ATOM 734 C CA . GLN B 1 14 ? -0.825 9.867 -5.539 1 98 14 GLN B CA 1
ATOM 735 C C . GLN B 1 14 ? -1.058 9.516 -7.008 1 98 14 GLN B C 1
ATOM 737 O O . GLN B 1 14 ? -1.558 8.43 -7.32 1 98 14 GLN B O 1
ATOM 742 N N . GLU B 1 15 ? -0.619 10.352 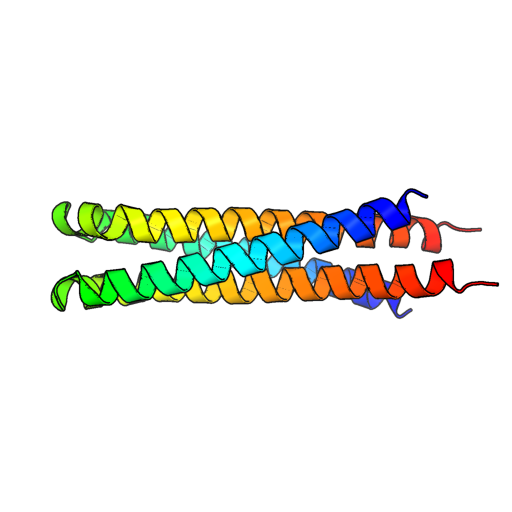-7.824 1 97.94 15 GLU B N 1
ATOM 743 C CA . GLU B 1 15 ? -0.767 10.109 -9.258 1 97.94 15 GLU B CA 1
ATOM 744 C C . GLU B 1 15 ? 0.044 8.891 -9.695 1 97.94 15 GLU B C 1
ATOM 746 O O . GLU B 1 15 ? -0.451 8.047 -10.445 1 97.94 15 GLU B O 1
ATOM 751 N N . GLU B 1 16 ? 1.235 8.828 -9.25 1 98 16 GLU B N 1
ATOM 752 C CA . GLU B 1 16 ? 2.09 7.688 -9.57 1 98 16 GLU B CA 1
ATOM 753 C C . GLU B 1 16 ? 1.464 6.379 -9.102 1 98 16 GLU B C 1
ATOM 755 O O . GLU B 1 16 ? 1.516 5.371 -9.812 1 98 16 GLU B O 1
ATOM 760 N N . SER B 1 17 ? 0.833 6.402 -7.957 1 98.12 17 SER B N 1
ATOM 761 C CA . SER B 1 17 ? 0.204 5.215 -7.391 1 98.12 17 SER B CA 1
ATOM 762 C C . SER B 1 17 ? -0.977 4.758 -8.242 1 98.12 17 SER B C 1
ATOM 764 O O . SER B 1 17 ? -1.178 3.557 -8.438 1 98.12 17 SER B O 1
ATOM 766 N N . GLU B 1 18 ? -1.706 5.742 -8.727 1 97.25 18 GLU B N 1
ATOM 767 C CA . GLU B 1 18 ? -2.848 5.414 -9.578 1 97.25 18 GLU B CA 1
ATOM 768 C C . GLU B 1 18 ? -2.396 4.738 -10.867 1 97.25 18 GLU B C 1
ATOM 770 O O . GLU B 1 18 ? -3.006 3.762 -11.312 1 97.25 18 GLU B O 1
ATOM 775 N N . HIS B 1 19 ? -1.345 5.191 -11.438 1 97.5 19 HIS B N 1
ATOM 776 C CA . HIS B 1 19 ? -0.798 4.598 -12.648 1 97.5 19 HIS B CA 1
ATOM 777 C C . HIS B 1 19 ? -0.305 3.176 -12.398 1 97.5 19 HIS B C 1
ATOM 779 O O . HIS B 1 19 ? -0.601 2.262 -13.172 1 97.5 19 HIS B O 1
ATOM 785 N N . SER B 1 20 ? 0.345 3.045 -11.305 1 97.38 20 SER B N 1
ATOM 786 C CA . SER B 1 20 ? 0.891 1.735 -10.969 1 97.38 20 SER B CA 1
ATOM 787 C C . SER B 1 20 ? -0.221 0.726 -10.695 1 97.38 20 SER B C 1
ATOM 789 O O . SER B 1 20 ? -0.107 -0.444 -11.07 1 97.38 20 SER B O 1
ATOM 791 N N . HIS B 1 21 ? -1.222 1.16 -10.016 1 96.88 21 HIS B N 1
ATOM 792 C CA . HIS B 1 21 ? -2.357 0.288 -9.734 1 96.88 21 HIS B CA 1
ATOM 793 C C . HIS B 1 21 ? -3.014 -0.19 -11.023 1 96.88 21 HIS B C 1
ATOM 795 O O . HIS B 1 21 ? -3.354 -1.368 -11.156 1 96.88 21 HIS B O 1
ATOM 801 N N . LYS B 1 22 ? -3.15 0.7 -11.938 1 97.31 22 LYS B N 1
ATOM 802 C CA . LYS B 1 22 ? -3.74 0.341 -13.227 1 97.31 22 LYS B CA 1
ATOM 803 C C . LYS B 1 22 ? -2.904 -0.718 -13.938 1 97.31 22 LYS B C 1
ATOM 805 O O . LYS B 1 22 ? -3.445 -1.686 -14.477 1 97.31 22 LYS B O 1
ATOM 810 N N . HIS B 1 23 ? -1.649 -0.491 -13.984 1 97.25 23 HIS B N 1
ATOM 811 C CA . HIS B 1 23 ? -0.739 -1.461 -14.586 1 97.25 23 HIS B CA 1
ATOM 812 C C . HIS B 1 23 ? -0.855 -2.82 -13.898 1 97.25 23 HIS B C 1
ATOM 814 O O . HIS B 1 23 ? -0.886 -3.854 -14.57 1 97.25 23 HIS B O 1
ATOM 820 N N . LEU B 1 24 ? -0.949 -2.818 -12.625 1 97.56 24 LEU B N 1
ATOM 821 C CA . LEU B 1 24 ? -1.046 -4.047 -11.844 1 97.56 24 LEU B CA 1
ATOM 822 C C . LEU B 1 24 ? -2.33 -4.801 -12.172 1 97.56 24 LEU B C 1
ATOM 824 O O . LEU B 1 24 ? -2.318 -6.027 -12.312 1 97.56 24 LEU B O 1
ATOM 828 N N . VAL B 1 25 ? -3.426 -4.062 -12.281 1 96.06 25 VAL B N 1
ATOM 829 C CA . VAL B 1 25 ? -4.715 -4.66 -12.625 1 96.06 25 VAL B CA 1
ATOM 830 C C . VAL B 1 25 ? -4.625 -5.344 -13.984 1 96.06 25 VAL B C 1
ATOM 832 O O . VAL B 1 25 ? -5.07 -6.48 -14.148 1 96.06 25 VAL B O 1
ATOM 835 N N . GLU B 1 26 ? -3.996 -4.633 -14.922 1 96.44 26 GLU B N 1
ATOM 836 C CA . GLU B 1 26 ? -3.85 -5.184 -16.266 1 96.44 26 GLU B CA 1
ATOM 837 C C . GLU B 1 26 ? -2.967 -6.43 -16.25 1 96.44 26 GLU B C 1
ATOM 839 O O . GLU B 1 26 ? -3.291 -7.43 -16.906 1 96.44 26 GLU B O 1
ATOM 844 N N . LEU B 1 27 ? -1.913 -6.414 -15.547 1 96.44 27 LEU B N 1
ATOM 845 C CA . LEU B 1 27 ? -0.999 -7.547 -15.438 1 96.44 27 LEU B CA 1
ATOM 846 C C . LEU B 1 27 ? -1.69 -8.742 -14.797 1 96.44 27 LEU B C 1
ATOM 848 O O . LEU B 1 27 ? -1.503 -9.883 -15.234 1 96.44 27 LEU B O 1
ATOM 852 N N . SER B 1 28 ? -2.463 -8.531 -13.797 1 95.75 28 SER B N 1
ATOM 853 C CA . SER B 1 28 ? -3.193 -9.594 -13.117 1 95.75 28 SER B CA 1
ATOM 854 C C . SER B 1 28 ? -4.203 -10.258 -14.047 1 95.75 28 SER B C 1
ATOM 856 O O . SER B 1 28 ? -4.352 -11.484 -14.047 1 95.75 28 SER B O 1
ATOM 858 N N . ARG B 1 29 ? -4.887 -9.375 -14.766 1 95.88 29 ARG B N 1
ATOM 859 C CA . ARG B 1 29 ? -5.848 -9.891 -15.742 1 95.88 29 ARG B CA 1
ATOM 860 C C . ARG B 1 29 ? -5.16 -10.766 -16.781 1 95.88 29 ARG B C 1
ATOM 862 O O . ARG B 1 29 ? -5.641 -11.852 -17.109 1 95.88 29 ARG B O 1
ATOM 869 N N . GLU B 1 30 ? -4.082 -10.289 -17.344 1 96 30 GLU B N 1
ATOM 870 C CA . GLU B 1 30 ? -3.316 -11.031 -18.344 1 96 30 GLU B CA 1
ATOM 871 C C . GLU B 1 30 ? -2.803 -12.352 -17.766 1 96 30 GLU B C 1
ATOM 873 O O . GLU B 1 30 ? -2.855 -13.391 -18.438 1 96 30 GLU B O 1
ATOM 878 N N . PHE B 1 31 ? -2.34 -12.352 -16.594 1 97 31 PHE B N 1
ATOM 879 C CA . PHE B 1 31 ? -1.845 -13.547 -15.906 1 97 31 PHE B CA 1
ATOM 880 C C . PHE B 1 31 ? -2.932 -14.609 -15.82 1 97 31 PHE B C 1
ATOM 882 O O . PHE B 1 31 ? -2.695 -15.773 -16.156 1 97 31 PHE B O 1
ATOM 889 N N . LYS B 1 32 ? -4.066 -14.195 -15.422 1 95.19 32 LYS B N 1
ATOM 890 C CA . LYS B 1 32 ? -5.188 -15.125 -15.289 1 95.19 32 LYS B CA 1
ATOM 891 C C . LYS B 1 32 ? -5.539 -15.766 -16.625 1 95.19 32 LYS B C 1
ATOM 893 O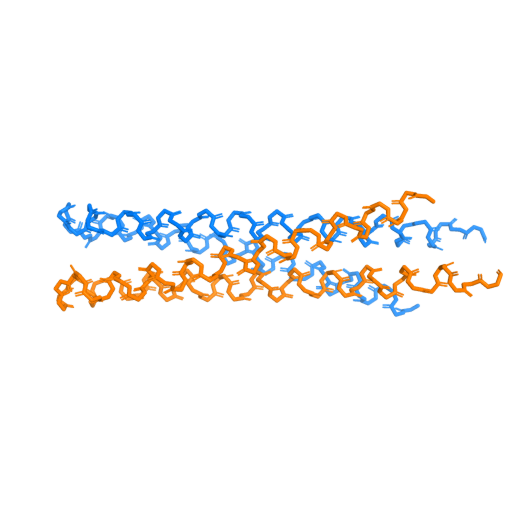 O . LYS B 1 32 ? -5.973 -16.922 -16.672 1 95.19 32 LYS B O 1
ATOM 898 N N . ARG B 1 33 ? -5.281 -15.039 -17.703 1 96 33 ARG B N 1
ATOM 899 C CA . ARG B 1 33 ? -5.637 -15.508 -19.031 1 96 33 ARG B CA 1
ATOM 900 C C . ARG B 1 33 ? -4.539 -16.406 -19.609 1 96 33 ARG B C 1
ATOM 902 O O . ARG B 1 33 ? -4.797 -17.219 -20.48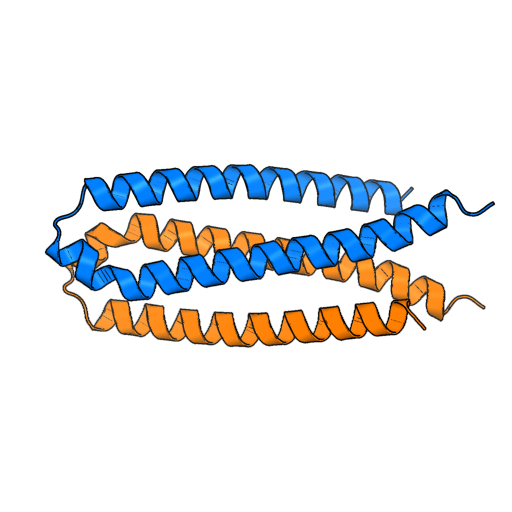4 1 96 33 ARG B O 1
ATOM 909 N N . ASN B 1 34 ? -3.312 -16.328 -19.094 1 94.75 34 ASN B N 1
ATOM 910 C CA . ASN B 1 34 ? -2.168 -16.938 -19.75 1 94.75 34 ASN B CA 1
ATOM 911 C C . ASN B 1 34 ? -1.625 -18.125 -18.938 1 94.75 34 ASN B C 1
ATOM 913 O O . ASN B 1 34 ? -0.557 -18.656 -19.25 1 94.75 34 ASN B O 1
ATOM 917 N N . VAL B 1 35 ? -2.328 -18.453 -17.906 1 95.38 35 VAL B N 1
ATOM 918 C CA . VAL B 1 35 ? -1.849 -19.609 -17.141 1 95.38 35 VAL B CA 1
ATOM 919 C C . VAL B 1 35 ? -2.947 -20.656 -17.047 1 95.38 35 VAL B C 1
ATOM 921 O O . VAL B 1 35 ? -4.137 -20.328 -17.109 1 95.38 35 VAL B O 1
ATOM 924 N N . PRO B 1 36 ? -2.559 -21.969 -16.953 1 95.56 36 PRO B N 1
ATOM 925 C CA . PRO B 1 36 ? -3.551 -23.031 -16.781 1 95.56 36 PRO B CA 1
ATOM 926 C C . PRO B 1 36 ? -4.402 -22.859 -15.531 1 95.56 36 PRO B C 1
ATOM 928 O O . PRO B 1 36 ? -3.967 -22.219 -14.57 1 95.56 36 PRO B O 1
ATOM 931 N N . GLU B 1 37 ? -5.562 -23.406 -15.57 1 95.56 37 GLU B N 1
ATOM 932 C CA . GLU B 1 37 ? -6.492 -23.312 -14.453 1 95.56 37 GLU B CA 1
ATOM 933 C C . GLU B 1 37 ? -5.867 -23.844 -13.164 1 95.56 37 GLU B C 1
ATOM 935 O O . GLU B 1 37 ? -6.078 -23.281 -12.086 1 95.56 37 GLU B O 1
ATOM 940 N N . GLU B 1 38 ? -5.074 -24.953 -13.305 1 95.19 38 GLU B N 1
ATOM 941 C CA . GLU B 1 38 ? -4.426 -25.547 -12.141 1 95.19 38 GLU B CA 1
ATOM 942 C C . GLU B 1 38 ? -3.482 -24.547 -11.461 1 95.19 38 GLU B C 1
ATOM 944 O O . GLU B 1 38 ? -3.432 -24.469 -10.234 1 95.19 38 GLU B O 1
ATOM 949 N N . VAL B 1 39 ? -2.791 -23.797 -12.219 1 95.62 39 VAL B N 1
ATOM 950 C CA . VAL B 1 39 ? -1.872 -22.797 -11.703 1 95.62 39 VAL B CA 1
ATOM 951 C C . VAL B 1 39 ? -2.662 -21.656 -11.047 1 95.62 39 VAL B C 1
ATOM 953 O O . VAL B 1 39 ? -2.314 -21.203 -9.953 1 95.62 39 VAL B O 1
ATOM 956 N N . ARG B 1 40 ? -3.727 -21.25 -11.719 1 95.94 40 ARG B N 1
ATOM 957 C CA . ARG B 1 40 ? -4.566 -20.188 -11.18 1 95.94 40 ARG B CA 1
ATOM 958 C C . ARG B 1 40 ? -5.082 -20.547 -9.797 1 95.94 40 ARG B C 1
ATOM 960 O O . ARG B 1 40 ? -5.109 -19.703 -8.898 1 95.94 40 ARG B O 1
ATOM 967 N N . GLU B 1 41 ? -5.434 -21.734 -9.648 1 96 41 GLU B N 1
ATOM 968 C CA . GLU B 1 41 ? -5.98 -22.203 -8.375 1 96 41 GLU B CA 1
ATOM 969 C C . GLU B 1 41 ? -4.906 -22.234 -7.289 1 96 41 GLU B C 1
ATOM 971 O O . GLU B 1 41 ? -5.164 -21.859 -6.148 1 96 41 GLU B O 1
ATOM 976 N N . MET B 1 42 ? -3.713 -22.641 -7.648 1 95.31 42 MET B N 1
ATOM 977 C CA . MET B 1 42 ? -2.617 -22.75 -6.691 1 95.31 42 MET B CA 1
ATOM 978 C C . MET B 1 42 ? -2.18 -21.359 -6.211 1 95.31 42 MET B C 1
ATOM 980 O O . MET B 1 42 ? -1.765 -21.203 -5.062 1 95.31 42 MET B O 1
ATOM 984 N N . VAL B 1 43 ? -2.35 -20.391 -7.07 1 95.94 43 VAL B N 1
ATOM 985 C CA . VAL B 1 43 ? -1.773 -19.078 -6.785 1 95.94 43 VAL B CA 1
ATOM 986 C C . VAL B 1 43 ? -2.834 -18.172 -6.168 1 95.94 43 VAL B C 1
ATOM 988 O O . VAL B 1 43 ? -2.51 -17.141 -5.586 1 95.94 43 VAL B O 1
ATOM 991 N N . ALA B 1 44 ? -4.07 -18.547 -6.184 1 95.06 44 ALA B N 1
ATOM 992 C CA . ALA B 1 44 ? -5.199 -17.703 -5.801 1 95.06 44 ALA B CA 1
ATOM 993 C C . ALA B 1 44 ? -5.035 -17.172 -4.379 1 95.06 44 ALA B C 1
ATOM 995 O O . ALA B 1 44 ? -5.172 -15.977 -4.133 1 95.06 44 ALA B O 1
ATOM 996 N N . PRO B 1 45 ? -4.664 -18 -3.434 1 95.88 45 PRO B N 1
ATOM 997 C CA . PRO B 1 45 ? -4.582 -17.516 -2.055 1 95.88 45 PRO B CA 1
ATOM 998 C C . PRO B 1 45 ? -3.523 -16.422 -1.877 1 95.88 45 PRO B C 1
ATOM 1000 O O . PRO B 1 45 ? -3.771 -15.422 -1.205 1 95.88 45 PRO B O 1
ATOM 1003 N N . VAL B 1 46 ? -2.367 -16.656 -2.498 1 96.62 46 VAL B N 1
ATOM 1004 C CA . VAL B 1 46 ? -1.278 -15.695 -2.33 1 96.62 46 VAL B CA 1
ATOM 1005 C C . VAL B 1 46 ? -1.602 -14.414 -3.082 1 96.62 46 VAL B C 1
ATOM 1007 O O . VAL B 1 46 ? -1.359 -13.312 -2.578 1 96.62 46 VAL B O 1
ATOM 1010 N N . LEU B 1 47 ? -2.205 -14.547 -4.281 1 96.25 47 LEU B N 1
ATOM 1011 C CA . LEU B 1 47 ? -2.578 -13.367 -5.059 1 96.25 47 LEU B CA 1
ATOM 1012 C C . LEU B 1 47 ? -3.654 -12.562 -4.34 1 96.25 47 LEU B C 1
ATOM 1014 O O . LEU B 1 47 ? -3.604 -11.328 -4.32 1 96.25 47 LEU B O 1
ATOM 1018 N N . LYS B 1 48 ? -4.574 -13.195 -3.701 1 96.69 48 LYS B N 1
ATOM 1019 C CA . LYS B 1 48 ? -5.633 -12.531 -2.951 1 96.69 48 LYS B CA 1
ATOM 1020 C C . LYS B 1 48 ? -5.062 -11.773 -1.754 1 96.69 48 LYS B C 1
ATOM 1022 O O . LYS B 1 48 ? -5.52 -10.672 -1.435 1 96.69 48 LYS B O 1
ATOM 1027 N N . SER B 1 49 ? -4.125 -12.383 -1.141 1 97.44 49 SER B N 1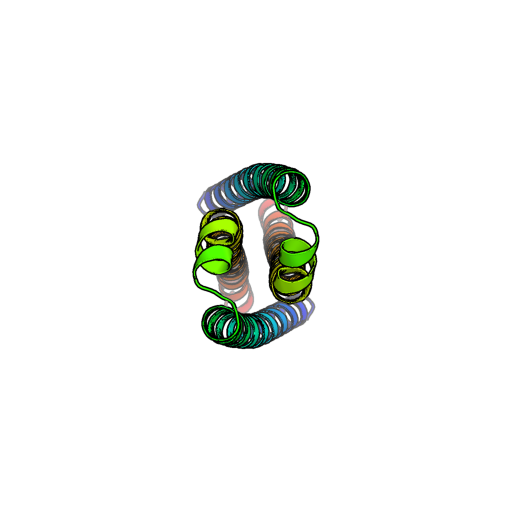
ATOM 1028 C CA . SER B 1 49 ? -3.492 -11.734 0.001 1 97.44 49 SER B CA 1
ATOM 1029 C C . SER B 1 49 ? -2.754 -10.469 -0.426 1 97.44 49 SER B C 1
ATOM 1031 O O . SER B 1 49 ? -2.842 -9.438 0.241 1 97.44 49 SER B O 1
ATOM 1033 N N . PHE B 1 50 ? -2.049 -10.516 -1.512 1 98.06 50 PHE B N 1
ATOM 1034 C CA . PHE B 1 50 ? -1.376 -9.344 -2.045 1 98.06 50 PHE B CA 1
ATOM 1035 C C . PHE B 1 50 ? -2.387 -8.266 -2.416 1 98.06 50 PHE B C 1
ATOM 1037 O O . PHE B 1 50 ? -2.18 -7.082 -2.125 1 98.06 50 PHE B O 1
ATOM 1044 N N . GLN B 1 51 ? -3.441 -8.703 -3.068 1 97.06 51 GLN B N 1
ATOM 1045 C CA . GLN B 1 51 ? -4.477 -7.754 -3.461 1 97.06 51 GLN B CA 1
ATOM 1046 C C . GLN B 1 51 ? -5.082 -7.062 -2.242 1 97.06 51 GLN B C 1
ATOM 1048 O O . GLN B 1 51 ? -5.266 -5.844 -2.24 1 97.06 51 GLN B O 1
ATOM 1053 N N . ALA B 1 52 ? -5.355 -7.777 -1.225 1 97.81 52 ALA B N 1
ATOM 1054 C CA . ALA B 1 52 ? -5.906 -7.215 0.005 1 97.81 52 ALA B CA 1
ATOM 1055 C C . ALA B 1 52 ? -4.938 -6.223 0.636 1 97.81 52 ALA B C 1
ATOM 1057 O O . ALA B 1 52 ? -5.348 -5.172 1.135 1 97.81 52 ALA B O 1
ATOM 1058 N N . GLN B 1 53 ? -3.648 -6.559 0.641 1 98.19 53 GLN B N 1
ATOM 1059 C CA . GLN B 1 53 ? -2.641 -5.668 1.204 1 98.19 53 GLN B CA 1
ATOM 1060 C C . GLN B 1 53 ? -2.539 -4.375 0.401 1 98.19 53 GLN B C 1
ATOM 1062 O O . GLN B 1 53 ? -2.396 -3.291 0.973 1 98.19 53 GLN B O 1
ATOM 1067 N N . VAL B 1 54 ? -2.613 -4.508 -0.881 1 98.44 54 VAL B N 1
ATOM 1068 C CA . VAL B 1 54 ? -2.559 -3.336 -1.748 1 98.44 54 VAL B CA 1
ATOM 1069 C C . VAL B 1 54 ? -3.742 -2.418 -1.451 1 98.44 54 VAL B C 1
ATOM 1071 O O . VAL B 1 54 ? -3.576 -1.202 -1.333 1 98.44 54 VAL B O 1
ATOM 1074 N N . VAL B 1 55 ? -4.91 -2.986 -1.276 1 97.88 55 VAL B N 1
ATOM 1075 C CA . VAL B 1 55 ? -6.109 -2.213 -0.97 1 97.88 55 VAL B CA 1
ATOM 1076 C C . VAL B 1 55 ? -5.941 -1.516 0.379 1 97.88 55 VAL B C 1
ATOM 1078 O O . VAL B 1 55 ? -6.227 -0.322 0.507 1 97.88 55 VAL B O 1
ATOM 1081 N N . ALA B 1 56 ? -5.484 -2.242 1.366 1 98.12 56 ALA B N 1
ATOM 1082 C CA . ALA B 1 56 ? -5.309 -1.698 2.711 1 98.12 56 ALA B CA 1
ATOM 1083 C C . ALA B 1 56 ? -4.293 -0.56 2.715 1 98.12 56 ALA B C 1
ATOM 1085 O O . ALA B 1 56 ? -4.504 0.47 3.357 1 98.12 56 ALA B O 1
ATOM 1086 N N . LEU B 1 57 ? -3.203 -0.72 1.993 1 98.56 57 LEU B N 1
ATOM 1087 C CA . LEU B 1 57 ? -2.158 0.296 1.949 1 98.56 57 LEU B CA 1
ATOM 1088 C C . LEU B 1 57 ? -2.633 1.532 1.193 1 98.56 57 LEU B C 1
ATOM 1090 O O . LEU B 1 57 ? -2.281 2.658 1.554 1 98.56 57 LEU B O 1
ATOM 1094 N N . ASN B 1 58 ? -3.387 1.283 0.125 1 98.44 58 ASN B N 1
ATOM 1095 C CA . ASN B 1 58 ? -3.967 2.418 -0.584 1 98.44 58 ASN B CA 1
ATOM 1096 C C . ASN B 1 58 ? -4.883 3.236 0.323 1 98.44 58 ASN B C 1
ATOM 1098 O O . ASN B 1 58 ? -4.816 4.469 0.328 1 98.44 58 ASN B O 1
ATOM 1102 N N . LYS B 1 59 ? -5.707 2.621 1.114 1 98.12 59 LYS B N 1
ATOM 1103 C CA . LYS B 1 59 ? -6.57 3.299 2.076 1 98.12 59 LYS B CA 1
ATOM 1104 C C . LYS B 1 59 ? -5.75 4.043 3.127 1 98.12 59 LYS B C 1
ATOM 1106 O O . LYS B 1 59 ? -6.051 5.191 3.457 1 98.12 59 LYS B O 1
ATOM 1111 N N . ARG B 1 60 ? -4.77 3.408 3.592 1 98.44 60 ARG B N 1
ATOM 1112 C CA . ARG B 1 60 ? -3.869 4.023 4.559 1 98.44 60 ARG B CA 1
ATOM 1113 C C . ARG B 1 60 ? -3.24 5.293 3.992 1 98.44 60 ARG B C 1
ATOM 1115 O O . ARG B 1 60 ? -3.209 6.328 4.66 1 98.44 60 ARG B O 1
ATOM 1122 N N . SER B 1 61 ? -2.738 5.219 2.811 1 98.62 61 SER B N 1
ATOM 1123 C CA . SER B 1 61 ? -2.127 6.367 2.15 1 98.62 61 SER B CA 1
ATOM 1124 C C . SER B 1 61 ? -3.123 7.512 1.994 1 98.62 61 SER B C 1
ATOM 1126 O O . SER B 1 61 ? -2.814 8.656 2.316 1 98.62 61 SER B O 1
ATOM 1128 N N . LYS B 1 62 ? -4.367 7.18 1.631 1 98.38 62 LYS B N 1
ATOM 1129 C CA . LYS B 1 62 ? -5.387 8.195 1.4 1 98.38 62 LYS B CA 1
ATOM 1130 C C . LYS B 1 62 ? -5.82 8.852 2.711 1 98.38 62 LYS B C 1
ATOM 1132 O O . LYS B 1 62 ? -6.07 10.055 2.758 1 98.38 62 LYS B O 1
ATOM 1137 N N . GLU B 1 63 ? -5.871 8.094 3.703 1 97.88 63 GLU B N 1
ATOM 1138 C CA . GLU B 1 63 ? -6.23 8.633 5.012 1 97.88 63 GLU B CA 1
ATOM 1139 C C . GLU B 1 63 ? -5.156 9.586 5.531 1 97.88 63 GLU B C 1
ATOM 1141 O O . GLU B 1 63 ? -5.469 10.656 6.062 1 97.88 63 GLU B O 1
ATOM 1146 N N . ALA B 1 64 ? -3.91 9.172 5.379 1 98.12 64 ALA B N 1
ATOM 1147 C CA . ALA B 1 64 ? -2.805 10.016 5.816 1 98.12 64 ALA B CA 1
ATOM 1148 C C . ALA B 1 64 ? -2.746 11.305 5.008 1 98.12 64 ALA B C 1
ATOM 1150 O O . ALA B 1 64 ? -2.516 12.383 5.562 1 98.12 64 ALA B O 1
ATOM 1151 N N . GLU B 1 65 ? -2.938 11.18 3.736 1 98.19 65 GLU B N 1
ATOM 1152 C CA . GLU B 1 65 ? -2.951 12.344 2.855 1 98.19 65 GLU B CA 1
ATOM 1153 C C . GLU B 1 65 ? -4.105 13.281 3.199 1 98.19 65 GLU B C 1
ATOM 1155 O O . GLU B 1 65 ? -3.932 14.5 3.244 1 98.19 65 GLU B O 1
ATOM 1160 N N . SER B 1 66 ? -5.262 12.719 3.453 1 97.31 66 SER B N 1
ATOM 1161 C CA . SER B 1 66 ? -6.414 13.523 3.844 1 97.31 66 SER B CA 1
ATOM 1162 C C . SER B 1 66 ? -6.156 14.266 5.152 1 97.31 66 SER B C 1
ATOM 1164 O O . SER B 1 66 ? -6.539 15.422 5.301 1 97.31 66 SER B O 1
ATOM 1166 N N . ALA B 1 67 ? -5.543 13.578 6.098 1 96.12 67 ALA B N 1
ATOM 1167 C CA . ALA B 1 67 ? -5.199 14.195 7.375 1 96.12 67 ALA B CA 1
ATOM 1168 C C . ALA B 1 67 ? -4.25 15.375 7.172 1 96.12 67 ALA B C 1
ATOM 1170 O O . ALA B 1 67 ? -4.453 16.453 7.746 1 96.12 67 ALA B O 1
ATOM 1171 N N . PHE B 1 68 ? -3.213 15.219 6.367 1 97.25 68 PHE B N 1
ATOM 1172 C CA . PHE B 1 68 ? -2.266 16.281 6.055 1 97.25 68 PHE B CA 1
ATOM 1173 C C . PHE B 1 68 ? -2.973 17.453 5.387 1 97.25 68 PHE B C 1
ATOM 1175 O O . PHE B 1 68 ? -2.803 18.609 5.797 1 97.25 68 PHE B O 1
ATOM 1182 N N . LEU B 1 69 ? -3.797 17.188 4.387 1 95 69 LEU B N 1
ATOM 1183 C CA . LEU B 1 69 ? -4.461 18.234 3.611 1 95 69 LEU B CA 1
ATOM 1184 C C . LEU B 1 69 ? -5.441 19.016 4.484 1 95 69 LEU B C 1
ATOM 1186 O O . LEU B 1 69 ? -5.645 20.219 4.27 1 95 69 LEU B O 1
ATOM 1190 N N . GLY B 1 70 ? -6.039 18.297 5.371 1 92.75 70 GLY B N 1
ATOM 1191 C CA . GLY B 1 70 ? -6.941 18.969 6.293 1 92.75 70 GLY B CA 1
ATOM 1192 C C . GLY B 1 70 ? -6.273 20.078 7.086 1 92.75 70 GLY B C 1
ATOM 1193 O O . GLY B 1 70 ? -6.805 21.172 7.184 1 92.75 70 GLY B O 1
ATOM 1194 N N . ILE B 1 71 ? -5.121 19.875 7.633 1 91.56 71 ILE B N 1
ATOM 1195 C CA . ILE B 1 71 ? -4.383 20.844 8.43 1 91.56 71 ILE B CA 1
ATOM 1196 C C . ILE B 1 71 ? -3.775 21.906 7.512 1 91.56 71 ILE B C 1
ATOM 1198 O O . ILE B 1 71 ? -3.781 23.094 7.836 1 91.56 71 ILE B O 1
ATOM 1202 N N . TYR B 1 72 ? -3.312 21.422 6.418 1 90 72 TYR B N 1
ATOM 1203 C CA . TYR B 1 72 ? -2.738 22.312 5.418 1 90 72 TYR B CA 1
ATOM 1204 C C . TYR B 1 72 ? -3.734 23.391 5.02 1 90 72 TYR B C 1
ATOM 1206 O O . TYR B 1 72 ? -3.393 24.578 4.984 1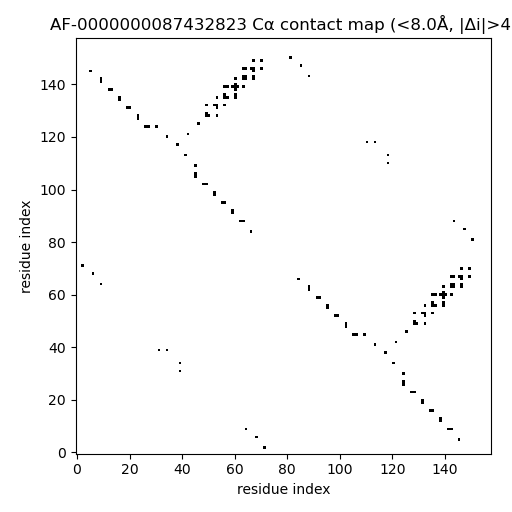 90 72 TYR B O 1
ATOM 1214 N N . LYS B 1 73 ? -4.879 22.969 4.75 1 89.69 73 LYS B N 1
ATOM 1215 C CA . LYS B 1 73 ? -5.918 23.906 4.344 1 89.69 73 LYS B CA 1
ATOM 1216 C C . LYS B 1 73 ? -6.203 24.922 5.449 1 89.69 73 LYS B C 1
ATOM 1218 O O . LYS B 1 73 ? -6.434 26.109 5.172 1 89.69 73 LYS B O 1
ATOM 1223 N N . GLN B 1 74 ? -6.211 24.562 6.688 1 85.69 74 GLN B N 1
ATOM 1224 C CA . GLN B 1 74 ? -6.461 25.453 7.82 1 85.69 74 GLN B CA 1
ATOM 1225 C C . GLN B 1 74 ? -5.336 26.469 7.977 1 85.69 74 GLN B C 1
ATOM 1227 O O . GLN B 1 74 ? -5.586 27.625 8.328 1 85.69 74 GLN B O 1
ATOM 1232 N N . LEU B 1 75 ? -4.176 26.125 7.703 1 85.12 75 LEU B N 1
ATOM 1233 C CA . LEU B 1 75 ? -3.018 26.984 7.887 1 85.12 75 LEU B CA 1
ATOM 1234 C C . LEU B 1 75 ? -2.932 28.016 6.77 1 85.12 75 LEU B C 1
ATOM 1236 O O . LEU B 1 75 ? -2.535 29.172 7.008 1 85.12 75 LEU B O 1
ATOM 1240 N N . ILE B 1 76 ? -3.246 27.672 5.645 1 83.5 76 ILE B N 1
ATOM 1241 C CA . ILE B 1 76 ? -3.154 28.594 4.52 1 83.5 76 ILE B CA 1
ATOM 1242 C C . ILE B 1 76 ? -4.32 29.578 4.566 1 83.5 76 ILE B C 1
ATOM 1244 O O . ILE B 1 76 ? -4.215 30.688 4.062 1 83.5 76 ILE B O 1
ATOM 1248 N N . GLU B 1 77 ? -5.406 29.141 5.051 1 77.94 77 GLU B N 1
ATOM 1249 C CA . GLU B 1 77 ? -6.59 29.984 5.102 1 77.94 77 GLU B CA 1
ATOM 1250 C C . GLU B 1 77 ? -6.598 30.859 6.359 1 77.94 77 GLU B C 1
ATOM 1252 O O . GLU B 1 77 ? -7.434 31.75 6.5 1 77.94 77 GLU B O 1
ATOM 1257 N N . ALA B 1 78 ? -5.742 30.469 7.289 1 66.06 78 ALA B N 1
ATOM 1258 C CA . ALA B 1 78 ? -5.676 31.281 8.5 1 66.06 78 ALA B CA 1
ATOM 1259 C C . ALA B 1 78 ? -5.289 32.719 8.172 1 66.06 78 ALA B C 1
ATOM 1261 O O . ALA B 1 78 ? -4.477 32.969 7.273 1 66.06 78 ALA B O 1
ATOM 1262 N N . PRO B 1 79 ? -6.234 33.625 8.742 1 62.31 79 PRO B N 1
ATOM 1263 C CA . PRO B 1 79 ? -5.969 35.062 8.523 1 62.31 79 PRO B CA 1
ATOM 1264 C C . PRO B 1 79 ? -4.586 35.5 9.016 1 62.31 79 PRO B C 1
ATOM 1266 O O . PRO B 1 79 ? -4.031 34.844 9.922 1 62.31 79 PRO B O 1
#

Solvent-accessible surface area (backbone atoms only — not comparable to full-atom values): 8614 Å² total; per-residue (Å²): 114,68,65,59,53,52,53,51,51,52,52,50,51,51,52,54,48,54,54,49,50,52,52,49,53,52,51,52,55,51,48,64,72,72,45,57,68,71,54,50,61,70,43,42,67,62,53,49,52,50,52,51,50,44,52,53,34,51,51,49,26,51,52,28,41,49,54,28,50,55,54,50,52,53,62,72,64,49,130,114,70,64,58,52,52,52,51,51,53,52,50,50,51,52,52,49,54,53,51,49,51,53,49,52,52,49,52,53,52,48,65,71,73,47,57,69,73,55,52,62,71,43,43,66,61,53,50,50,51,52,52,50,46,52,52,35,52,50,49,24,51,51,27,40,49,56,29,50,56,53,48,52,54,61,70,65,48,129

Nearest PDB structures (foldseek):
  4j7j-assembly1_B  TM=6.956E-01  e=6.049E+00  Bacillus anthracis str. Sterne
  4lws-assembly3_A  TM=7.187E-01  e=6.495E+00  Thermomonospora curvata DSM 43183
  4j7k-assembly2_D  TM=7.226E-01  e=9.949E+00  Bacillus anthracis str. Sterne
  4j7j-assembly1_A  TM=6.048E-01  e=8.038E+00  Bacillus anthracis str. Sterne
  9gcf-assembly1_B  TM=4.400E-01  e=8.630E+00  Bos taurus

Sequence (158 aa):
RELNSIASELAGRQEESEHSHKHLVELSREFKRNVPEEVREMVAPVLKSFQAQVVALNKRSKEAESAFLGIYKQLIEAPRELNSIASELAGRQEESEHSHKHLVELSREFKRNVPEEVREMVAPVLKSFQAQVVALNKRSKEAESAFLGIYKQLIEAP

Radius of gyration: 19.07 Å; Cα contacts (8 Å, |Δi|>4): 81; chains: 2; bounding box: 19×62×42 Å

Foldseek 3Di:
DVLVVVLVVLVVVLVVLVVVVVVVVVVVVVVVVPDDPVVCVVCVVVVVVVVVVSVVVNVVSVVVSVVSVVVVVVVVPPD/DVLVVVLVVLVVVLVVLVVVVVVVVVVVVVVVVPDDPVVCVVCVVVVVVVVVVSVVVNVVSVVVSVVSVVVVVCVVPPD

Organism: NCBI:txid62062